Protein AF-A0A483A7S1-F1 (afdb_monomer)

Secondary structure (DSSP, 8-state):
-GGGT--HHHHHHHTT--HHHHHHHHHHHEETTEE-HHHHHHHHHHHHHHHHHHHHTT-

Sequence (59 aa):
MKKQGYSQTFIANSMGRSNSTISRELSRNTGNRGYCHKQANNLACERHQQNKLTAEIKH

Radius of gyration: 14.42 Å; Cα contacts (8 Å, |Δi|>4): 33; chains: 1; bounding box: 26×28×39 Å

pLDDT: mean 81.06, std 11.99, range [45.19, 93.5]

Structure (mmCIF, N/CA/C/O backbone):
data_AF-A0A483A7S1-F1
#
_entry.id   AF-A0A483A7S1-F1
#
loop_
_atom_site.group_PDB
_atom_site.id
_atom_site.type_symbol
_atom_site.label_atom_id
_atom_site.label_alt_id
_atom_site.label_comp_id
_atom_site.label_asym_id
_atom_site.label_entity_id
_atom_site.label_seq_id
_atom_site.pdbx_PDB_ins_code
_atom_site.Cartn_x
_atom_site.Cartn_y
_atom_site.Cartn_z
_atom_site.occupancy
_atom_site.B_iso_or_equiv
_atom_site.auth_seq_id
_atom_site.auth_comp_id
_atom_site.auth_asym_id
_atom_site.auth_atom_id
_atom_site.pdbx_PDB_model_num
ATOM 1 N N . MET A 1 1 ? -2.114 7.982 5.108 1.00 58.19 1 MET A N 1
ATOM 2 C CA . MET A 1 1 ? -2.734 7.105 6.128 1.00 58.19 1 MET A CA 1
ATOM 3 C C . MET A 1 1 ? -2.403 7.504 7.559 1.00 58.19 1 MET A C 1
ATOM 5 O O . MET A 1 1 ? -3.329 7.882 8.256 1.00 58.19 1 MET A O 1
ATOM 9 N N . LYS A 1 2 ? -1.132 7.515 8.000 1.00 54.09 2 LYS A N 1
ATOM 10 C CA . LYS A 1 2 ? -0.807 7.814 9.415 1.00 54.09 2 LYS A CA 1
ATOM 11 C C . LYS A 1 2 ? -1.306 9.178 9.926 1.00 54.09 2 LYS A C 1
ATOM 13 O O . LYS A 1 2 ? -1.643 9.286 11.092 1.00 54.09 2 LYS A O 1
ATOM 18 N N . LYS A 1 3 ? -1.429 10.188 9.054 1.00 61.28 3 LYS A N 1
ATOM 19 C CA . LYS A 1 3 ? -1.885 11.539 9.434 1.00 61.28 3 LYS A CA 1
ATOM 20 C C . LYS A 1 3 ? -3.369 11.621 9.838 1.00 61.28 3 LYS A C 1
ATOM 22 O O . LYS A 1 3 ? -3.730 12.536 10.556 1.00 61.28 3 LYS A O 1
ATOM 27 N N . GLN A 1 4 ? -4.209 10.685 9.384 1.00 69.06 4 GLN A N 1
ATOM 28 C CA . GLN A 1 4 ? -5.643 10.636 9.719 1.00 69.06 4 GLN A CA 1
ATOM 29 C C . GLN A 1 4 ? -5.973 9.602 10.813 1.00 69.06 4 GLN A C 1
ATOM 31 O O . GLN A 1 4 ? -7.127 9.470 11.189 1.00 69.06 4 GLN A O 1
ATOM 36 N N . GLY A 1 5 ? -4.988 8.846 11.316 1.00 74.62 5 GLY A N 1
ATOM 37 C CA . GLY A 1 5 ? -5.185 7.903 12.429 1.00 74.62 5 GLY A CA 1
ATOM 38 C C . GLY A 1 5 ? -5.954 6.613 12.108 1.00 74.62 5 GLY A C 1
ATOM 39 O O . GLY A 1 5 ? -6.077 5.757 12.977 1.00 74.62 5 GLY A O 1
ATOM 40 N N . TYR A 1 6 ? -6.438 6.417 10.879 1.00 82.62 6 TYR A N 1
ATOM 41 C CA . TYR A 1 6 ? -7.178 5.204 10.524 1.00 82.62 6 TYR A CA 1
ATOM 42 C C . TYR A 1 6 ? -6.292 3.954 10.493 1.00 82.62 6 TYR A C 1
ATOM 44 O O . TYR A 1 6 ? -5.231 3.929 9.856 1.00 82.62 6 TYR A O 1
ATOM 52 N N . SER A 1 7 ? -6.765 2.889 11.143 1.00 86.75 7 SER A N 1
ATOM 53 C CA . SER A 1 7 ? -6.134 1.573 11.077 1.00 86.75 7 SER A CA 1
ATOM 54 C C . SER A 1 7 ? -6.364 0.924 9.708 1.00 86.75 7 SER A C 1
ATOM 56 O O . SER A 1 7 ? -7.364 1.174 9.032 1.00 86.75 7 SER A O 1
ATOM 58 N N . GLN A 1 8 ? -5.439 0.054 9.293 1.00 86.25 8 GLN A N 1
ATOM 59 C CA . GLN A 1 8 ? -5.592 -0.723 8.054 1.00 86.25 8 GLN A CA 1
ATOM 60 C C . GLN A 1 8 ? -6.853 -1.595 8.093 1.00 86.25 8 GLN A C 1
ATOM 62 O O . GLN A 1 8 ? -7.553 -1.692 7.092 1.00 86.25 8 GLN A O 1
ATOM 67 N N . THR A 1 9 ? -7.185 -2.156 9.260 1.00 89.25 9 THR A N 1
ATOM 68 C CA . THR A 1 9 ? -8.405 -2.944 9.481 1.00 89.25 9 THR A CA 1
ATOM 69 C C . THR A 1 9 ? -9.668 -2.123 9.235 1.00 89.25 9 THR A C 1
ATOM 71 O O . THR A 1 9 ? -10.577 -2.594 8.559 1.00 89.25 9 THR A O 1
ATOM 74 N N . PHE A 1 10 ? -9.715 -0.885 9.734 1.00 89.75 10 PHE A N 1
ATOM 75 C CA . PHE A 1 10 ? -10.856 0.004 9.520 1.00 89.75 10 PHE A CA 1
ATOM 76 C C . PHE A 1 10 ? -11.064 0.301 8.031 1.00 89.75 10 PHE A C 1
ATOM 78 O O . PHE A 1 10 ? -12.175 0.180 7.527 1.00 89.75 10 PHE A O 1
ATOM 85 N N . ILE A 1 11 ? -9.981 0.616 7.318 1.00 87.12 11 ILE A N 1
ATOM 86 C CA . ILE A 1 11 ? -10.004 0.890 5.874 1.00 87.12 11 ILE A CA 1
ATOM 87 C C . ILE A 1 11 ? -10.396 -0.356 5.069 1.00 87.12 11 ILE A C 1
ATOM 89 O O . ILE A 1 11 ? -11.134 -0.268 4.092 1.00 87.12 11 ILE A O 1
ATOM 93 N N . ALA A 1 12 ? -9.910 -1.529 5.471 1.00 91.75 12 ALA A N 1
ATOM 94 C CA . ALA A 1 12 ? -10.254 -2.789 4.826 1.00 91.75 12 ALA A CA 1
ATOM 95 C C . ALA A 1 12 ? -11.760 -3.071 4.953 1.00 91.75 12 ALA A C 1
ATOM 97 O O . ALA A 1 12 ? -12.428 -3.302 3.946 1.00 91.75 12 ALA A O 1
ATOM 98 N N . ASN A 1 13 ? -12.300 -2.953 6.169 1.00 92.69 13 ASN A N 1
ATOM 99 C CA . ASN A 1 13 ? -13.718 -3.165 6.443 1.00 92.69 13 ASN A CA 1
ATOM 100 C C . ASN A 1 13 ? -14.602 -2.140 5.721 1.00 92.69 13 ASN A C 1
ATOM 102 O O . ASN A 1 13 ? -15.601 -2.527 5.122 1.00 92.69 13 ASN A O 1
ATOM 106 N N . SER A 1 14 ? -14.225 -0.855 5.721 1.00 92.44 14 SER A N 1
ATOM 107 C CA . SER A 1 14 ? -15.017 0.191 5.060 1.00 92.44 14 SER A CA 1
ATOM 108 C C . SER A 1 14 ? -15.083 0.023 3.540 1.00 92.44 14 SER A C 1
ATOM 110 O O . SER A 1 14 ? -16.081 0.392 2.929 1.00 92.44 14 SER A O 1
ATOM 112 N N . MET A 1 15 ? -14.052 -0.565 2.928 1.00 90.00 15 MET A N 1
ATOM 113 C CA . MET A 1 15 ? -14.007 -0.843 1.488 1.00 90.00 15 MET A CA 1
ATOM 114 C C . MET A 1 15 ? -14.455 -2.266 1.117 1.00 90.00 15 MET A C 1
ATOM 116 O O . MET A 1 15 ? -14.384 -2.632 -0.058 1.00 90.00 15 MET A O 1
ATOM 120 N N . GLY A 1 16 ? -14.855 -3.098 2.087 1.00 93.25 16 GLY A N 1
ATOM 121 C CA . GLY A 1 16 ? -15.200 -4.506 1.846 1.00 93.25 16 GLY A CA 1
ATOM 122 C C . GLY A 1 16 ? -14.030 -5.334 1.297 1.00 93.25 16 GLY A C 1
ATOM 123 O O . GLY A 1 16 ? -14.219 -6.243 0.488 1.00 93.25 16 GLY A O 1
ATOM 124 N N . ARG A 1 17 ? -12.794 -4.993 1.676 1.00 92.69 17 ARG A N 1
ATOM 125 C CA . ARG A 1 17 ? -11.567 -5.681 1.249 1.00 92.69 17 ARG A CA 1
ATOM 126 C C . ARG A 1 17 ? -10.926 -6.414 2.418 1.00 92.69 17 ARG A C 1
ATOM 128 O O . ARG A 1 17 ? -11.134 -6.086 3.578 1.00 92.69 17 ARG A O 1
ATOM 135 N N . SER A 1 18 ? -10.093 -7.404 2.110 1.00 93.50 18 SER A N 1
ATOM 136 C CA . SER A 1 18 ? -9.301 -8.080 3.135 1.00 93.50 18 SER A CA 1
ATOM 137 C C . SER A 1 18 ? -8.143 -7.195 3.609 1.00 93.50 18 SER A C 1
ATOM 139 O O . SER A 1 18 ? -7.546 -6.437 2.840 1.00 93.50 18 SER A O 1
ATOM 141 N N . ASN A 1 19 ? -7.774 -7.329 4.882 1.00 91.31 19 ASN A N 1
ATOM 142 C CA . ASN A 1 19 ? -6.662 -6.576 5.472 1.00 91.31 19 ASN A CA 1
ATOM 143 C C . ASN A 1 19 ? -5.329 -6.870 4.752 1.00 91.31 19 ASN A C 1
ATOM 145 O O . ASN A 1 19 ? -4.537 -5.973 4.469 1.00 91.31 19 ASN A O 1
ATOM 149 N N . SER A 1 20 ? -5.129 -8.127 4.340 1.00 91.69 20 SER A N 1
ATOM 150 C CA . SER A 1 20 ? -3.952 -8.532 3.568 1.00 91.69 20 SER A CA 1
ATOM 151 C C . SER A 1 20 ? -3.875 -7.859 2.195 1.00 91.69 20 SER A C 1
ATOM 153 O O . SER A 1 20 ? -2.772 -7.679 1.684 1.00 91.69 20 SER A O 1
ATOM 155 N N . THR A 1 21 ? -5.003 -7.478 1.587 1.00 92.00 21 THR A N 1
ATOM 156 C CA . THR A 1 21 ? -5.012 -6.689 0.346 1.00 92.00 21 THR A CA 1
ATOM 157 C C . THR A 1 21 ? -4.491 -5.282 0.605 1.00 92.00 21 THR A C 1
ATOM 159 O O . THR A 1 21 ? -3.571 -4.858 -0.085 1.00 92.00 21 THR A O 1
ATOM 162 N N . ILE A 1 22 ? -4.980 -4.600 1.646 1.00 89.62 22 ILE A N 1
ATOM 163 C CA . ILE A 1 22 ? -4.521 -3.246 2.004 1.00 89.62 22 ILE A CA 1
ATOM 164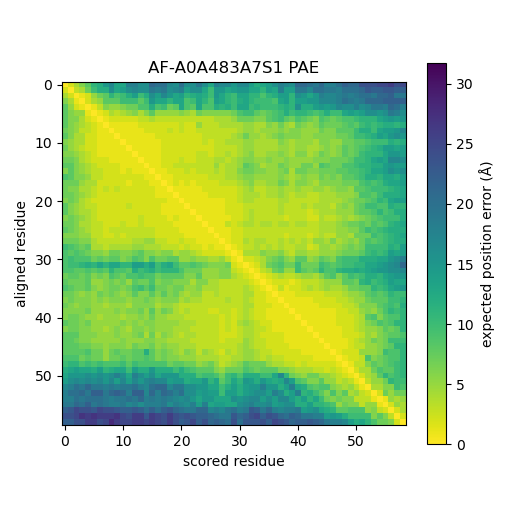 C C . ILE A 1 22 ? -3.033 -3.237 2.358 1.00 89.62 22 ILE A C 1
ATOM 166 O O . ILE A 1 22 ? -2.287 -2.392 1.872 1.00 89.62 22 ILE A O 1
ATOM 170 N N . SER A 1 23 ? -2.579 -4.211 3.147 1.00 89.88 23 SER A N 1
ATOM 171 C CA . SER A 1 23 ? -1.168 -4.339 3.517 1.00 89.88 23 SER A CA 1
ATOM 172 C C . SER A 1 23 ? -0.264 -4.528 2.292 1.00 89.88 23 SER A C 1
ATOM 174 O O . SER A 1 23 ? 0.745 -3.833 2.144 1.00 89.88 23 SER A O 1
ATOM 176 N N . ARG A 1 24 ? -0.660 -5.413 1.367 1.00 90.31 24 ARG A N 1
ATOM 177 C CA . ARG A 1 24 ? 0.062 -5.640 0.109 1.00 90.31 24 ARG A CA 1
ATOM 178 C C . ARG A 1 24 ? 0.072 -4.394 -0.778 1.00 90.31 24 ARG A C 1
ATOM 180 O O . ARG A 1 24 ? 1.118 -4.065 -1.328 1.00 90.31 24 ARG A O 1
ATOM 187 N N 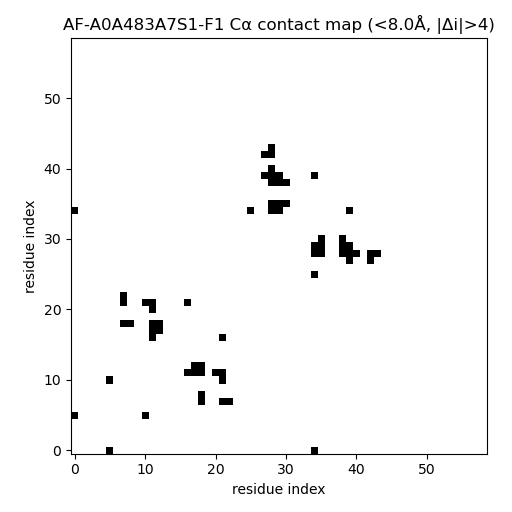. GLU A 1 25 ? -1.058 -3.702 -0.901 1.00 88.44 25 GLU A N 1
ATOM 188 C CA . GLU A 1 25 ? -1.192 -2.449 -1.657 1.00 88.44 25 GLU A CA 1
ATOM 189 C C . GLU A 1 25 ? -0.252 -1.371 -1.103 1.00 88.44 25 GLU A C 1
ATOM 191 O O . GLU A 1 25 ? 0.490 -0.734 -1.848 1.00 88.44 25 GLU A O 1
ATOM 196 N N . LEU A 1 26 ? -0.222 -1.212 0.223 1.00 86.31 26 LEU A N 1
ATOM 197 C CA . LEU A 1 26 ? 0.647 -0.253 0.893 1.00 86.31 26 LEU A CA 1
ATOM 198 C C . LEU A 1 26 ? 2.116 -0.604 0.698 1.00 86.31 26 LEU A C 1
ATOM 200 O O . LEU A 1 26 ? 2.871 0.258 0.267 1.00 86.31 26 LEU A O 1
ATOM 204 N N . SER A 1 27 ? 2.524 -1.847 0.945 1.00 87.12 27 SER A N 1
ATOM 205 C CA . SER A 1 27 ? 3.909 -2.287 0.718 1.00 87.12 27 SER A CA 1
ATOM 206 C C . SER A 1 27 ? 4.382 -1.988 -0.707 1.00 87.12 27 SER A C 1
ATOM 208 O O . SER A 1 27 ? 5.507 -1.544 -0.908 1.00 87.12 27 SER A O 1
ATOM 210 N N . ARG A 1 28 ? 3.500 -2.180 -1.687 1.00 84.81 28 ARG A N 1
ATOM 211 C CA . ARG A 1 28 ? 3.779 -1.994 -3.111 1.00 84.81 28 ARG A CA 1
ATOM 212 C C . ARG A 1 28 ? 3.823 -0.549 -3.585 1.00 84.81 28 ARG A C 1
ATOM 214 O O . ARG A 1 28 ? 4.408 -0.293 -4.634 1.00 84.81 28 ARG A O 1
ATOM 221 N N . ASN A 1 29 ? 3.142 0.349 -2.884 1.00 84.44 29 ASN A N 1
ATOM 222 C CA . ASN A 1 29 ? 2.916 1.731 -3.313 1.00 84.44 29 ASN A CA 1
ATOM 223 C C . ASN A 1 29 ? 3.554 2.761 -2.361 1.00 84.44 29 ASN A C 1
ATOM 225 O O . ASN A 1 29 ? 3.430 3.967 -2.570 1.00 84.44 29 ASN A O 1
ATOM 229 N N . THR A 1 30 ? 4.221 2.297 -1.303 1.00 82.25 30 THR A N 1
ATOM 230 C CA . THR A 1 30 ? 4.921 3.124 -0.314 1.00 82.25 30 THR A CA 1
ATOM 231 C C . THR A 1 30 ? 6.415 3.103 -0.620 1.00 82.25 30 THR A C 1
ATOM 233 O O . THR A 1 30 ? 7.006 2.032 -0.709 1.00 82.25 30 THR A O 1
ATOM 236 N N . GLY A 1 31 ? 7.037 4.275 -0.758 1.00 74.62 31 GLY A N 1
ATOM 237 C CA . GLY A 1 31 ? 8.496 4.400 -0.835 1.00 74.62 31 GLY A CA 1
ATOM 238 C C . GLY A 1 31 ? 9.128 4.765 0.512 1.00 74.62 31 GLY A C 1
ATOM 239 O O . GLY A 1 31 ? 8.449 4.861 1.534 1.00 74.62 31 GLY A O 1
ATOM 240 N N . ASN A 1 32 ? 10.430 5.070 0.516 1.00 74.12 32 ASN A N 1
ATOM 241 C CA . ASN A 1 32 ? 11.198 5.391 1.737 1.00 74.12 32 ASN A CA 1
ATOM 242 C C . ASN A 1 32 ? 10.675 6.602 2.535 1.00 74.12 32 ASN A C 1
ATOM 244 O O . ASN A 1 32 ? 11.035 6.781 3.694 1.00 74.12 32 ASN A O 1
ATOM 248 N N . ARG A 1 33 ? 9.822 7.442 1.935 1.00 78.94 33 ARG A N 1
ATOM 249 C CA . ARG A 1 33 ? 9.196 8.613 2.578 1.00 78.94 33 ARG A CA 1
ATOM 250 C C . ARG A 1 33 ? 7.727 8.388 2.951 1.00 78.94 33 ARG A C 1
ATOM 252 O O . ARG A 1 33 ? 7.020 9.336 3.286 1.00 78.94 33 ARG A O 1
ATOM 259 N N . GLY A 1 34 ? 7.262 7.143 2.904 1.00 78.50 34 GLY A N 1
ATOM 260 C CA . GLY A 1 34 ? 5.869 6.796 3.138 1.00 78.50 34 GLY A CA 1
ATOM 261 C C . GLY A 1 34 ? 5.026 6.844 1.863 1.00 78.50 34 GLY A C 1
ATOM 262 O O . GLY A 1 34 ? 5.524 6.756 0.744 1.00 78.50 34 GLY A O 1
ATOM 263 N N . TYR A 1 35 ? 3.711 6.924 2.053 1.00 82.06 35 TYR A N 1
ATOM 264 C CA . TYR A 1 35 ? 2.745 6.875 0.960 1.00 82.06 35 TYR A CA 1
ATOM 265 C C . TYR A 1 35 ? 2.607 8.246 0.287 1.00 82.06 35 TYR A C 1
ATOM 267 O O . TYR A 1 35 ? 2.175 9.207 0.928 1.00 82.06 35 TYR A O 1
ATOM 275 N N . CYS A 1 36 ? 2.909 8.318 -1.010 1.00 83.50 36 CYS A N 1
ATOM 276 C CA . CYS A 1 36 ? 2.685 9.489 -1.855 1.00 83.50 36 CYS A CA 1
ATOM 277 C C . CYS A 1 36 ? 1.942 9.067 -3.128 1.00 83.50 36 CYS A C 1
ATOM 279 O O . CYS A 1 36 ? 2.391 8.171 -3.837 1.00 83.50 36 CYS A O 1
ATOM 281 N N . HIS A 1 37 ? 0.822 9.724 -3.440 1.00 85.12 37 HIS A N 1
ATOM 282 C CA . HIS A 1 37 ? -0.062 9.309 -4.536 1.00 85.12 37 HIS A CA 1
ATOM 283 C C . HIS A 1 37 ? 0.633 9.296 -5.912 1.00 85.12 37 HIS A C 1
ATOM 285 O O . HIS A 1 37 ? 0.411 8.377 -6.693 1.00 85.12 37 HIS A O 1
ATOM 291 N N . LYS A 1 38 ? 1.522 10.262 -6.198 1.00 87.69 38 LYS A N 1
ATOM 292 C CA . LYS A 1 38 ? 2.295 10.290 -7.455 1.00 87.69 38 LYS A CA 1
ATOM 293 C C . LYS A 1 38 ? 3.247 9.097 -7.563 1.00 87.69 38 LYS A C 1
ATOM 295 O O . LYS A 1 38 ? 3.329 8.470 -8.609 1.00 87.69 38 LYS A O 1
ATOM 300 N N . GLN A 1 39 ? 3.928 8.760 -6.467 1.00 86.94 39 GLN A N 1
ATOM 301 C CA . GLN A 1 39 ? 4.833 7.611 -6.419 1.00 86.94 39 GLN A CA 1
ATOM 302 C C . GLN A 1 39 ? 4.067 6.295 -6.578 1.00 86.94 39 GLN A C 1
ATOM 304 O O . GLN A 1 39 ? 4.468 5.455 -7.374 1.00 86.94 39 GLN A O 1
ATOM 309 N N . ALA A 1 40 ? 2.947 6.145 -5.869 1.00 87.88 40 ALA A N 1
ATOM 310 C CA . ALA A 1 40 ? 2.069 4.986 -5.990 1.00 87.88 40 ALA A CA 1
ATOM 311 C C . ALA A 1 40 ? 1.605 4.772 -7.439 1.00 87.88 40 ALA A C 1
ATOM 313 O O . ALA A 1 40 ? 1.668 3.655 -7.948 1.00 87.88 40 ALA A O 1
ATOM 314 N N . ASN A 1 41 ? 1.188 5.851 -8.110 1.00 89.94 41 ASN A N 1
ATOM 315 C CA . ASN A 1 41 ? 0.770 5.801 -9.506 1.00 89.94 41 ASN A CA 1
ATOM 316 C C . ASN A 1 41 ? 1.915 5.364 -10.429 1.00 89.94 41 ASN A C 1
ATOM 318 O O . ASN A 1 41 ? 1.735 4.452 -11.228 1.00 89.94 41 ASN A O 1
ATOM 322 N N . ASN A 1 42 ? 3.100 5.961 -10.282 1.00 89.19 42 ASN A N 1
ATOM 323 C CA . ASN A 1 42 ? 4.257 5.604 -11.104 1.00 89.19 42 ASN A CA 1
ATOM 324 C C . ASN A 1 42 ? 4.647 4.130 -10.918 1.00 89.19 42 ASN A C 1
ATOM 326 O O . ASN A 1 42 ? 4.787 3.417 -11.905 1.00 89.19 42 ASN A O 1
ATOM 330 N N . LEU A 1 43 ? 4.703 3.642 -9.673 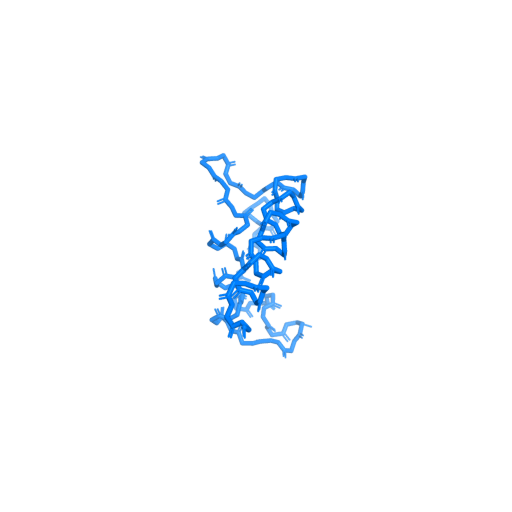1.00 88.44 43 LEU A N 1
ATOM 331 C CA . LEU A 1 43 ? 4.989 2.232 -9.370 1.00 88.44 43 LEU A CA 1
ATOM 332 C C . LEU A 1 43 ? 3.940 1.282 -9.967 1.00 88.44 43 LEU A C 1
ATOM 334 O O . LEU A 1 43 ? 4.266 0.182 -10.415 1.00 88.44 43 LEU A O 1
ATOM 338 N N . ALA A 1 44 ? 2.667 1.680 -9.978 1.00 87.69 44 ALA A N 1
ATOM 339 C CA . ALA A 1 44 ? 1.613 0.903 -10.6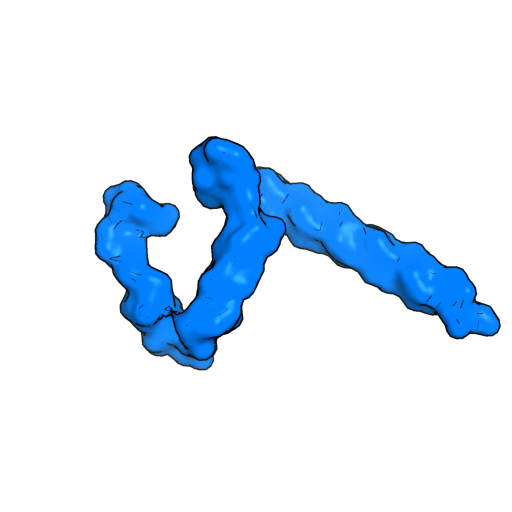20 1.00 87.69 44 ALA A CA 1
ATOM 340 C C . ALA A 1 44 ? 1.775 0.868 -12.150 1.00 87.69 44 ALA A C 1
ATOM 342 O O . ALA A 1 44 ? 1.652 -0.207 -12.743 1.00 87.69 44 ALA A O 1
ATOM 343 N N . CYS A 1 45 ? 2.096 2.005 -12.775 1.00 89.25 45 CYS A N 1
ATOM 344 C CA . CYS A 1 45 ? 2.376 2.094 -14.208 1.00 89.25 45 CYS A CA 1
ATOM 345 C C . CYS A 1 45 ? 3.600 1.256 -14.608 1.00 89.25 45 CYS A C 1
ATOM 347 O O . CYS A 1 45 ? 3.508 0.477 -15.556 1.00 89.25 45 CYS A O 1
ATOM 349 N N . GLU A 1 46 ? 4.701 1.351 -13.860 1.00 88.19 46 GLU A N 1
ATOM 350 C CA . GLU A 1 46 ? 5.921 0.562 -14.080 1.00 88.19 46 GLU A CA 1
ATOM 351 C C . GLU A 1 46 ? 5.630 -0.942 -14.018 1.00 88.19 46 GLU A C 1
ATOM 353 O O . GLU A 1 46 ? 5.984 -1.682 -14.935 1.00 88.19 46 GLU A O 1
ATOM 358 N N . ARG A 1 47 ? 4.898 -1.411 -12.995 1.00 86.00 47 ARG A N 1
ATOM 359 C CA . ARG A 1 47 ? 4.481 -2.824 -12.913 1.00 86.00 47 ARG A CA 1
ATOM 360 C C . ARG A 1 47 ? 3.621 -3.249 -14.095 1.00 86.00 47 ARG A C 1
ATOM 362 O O . ARG A 1 47 ? 3.764 -4.361 -14.592 1.00 86.00 47 ARG A O 1
ATOM 369 N N . HIS A 1 48 ? 2.702 -2.391 -14.530 1.00 85.31 48 HIS A N 1
ATOM 370 C CA . HIS A 1 48 ? 1.849 -2.703 -15.669 1.00 85.31 48 HIS A CA 1
ATOM 371 C C . HIS A 1 48 ? 2.668 -2.844 -16.960 1.00 85.31 48 HIS A C 1
ATOM 373 O O . HIS A 1 48 ? 2.414 -3.758 -17.741 1.00 85.31 48 HIS A O 1
ATOM 379 N N . GLN A 1 49 ? 3.682 -1.998 -17.155 1.00 84.50 49 GLN A N 1
ATOM 380 C CA . GLN A 1 49 ? 4.617 -2.102 -18.278 1.00 84.50 49 GLN A CA 1
ATOM 381 C C . GLN A 1 49 ? 5.482 -3.368 -18.193 1.00 84.50 49 GLN A C 1
ATOM 383 O O . GLN A 1 49 ? 5.599 -4.086 -19.184 1.00 84.50 49 GLN A O 1
ATOM 388 N N . GLN A 1 50 ? 6.021 -3.699 -17.015 1.00 79.62 50 GLN A N 1
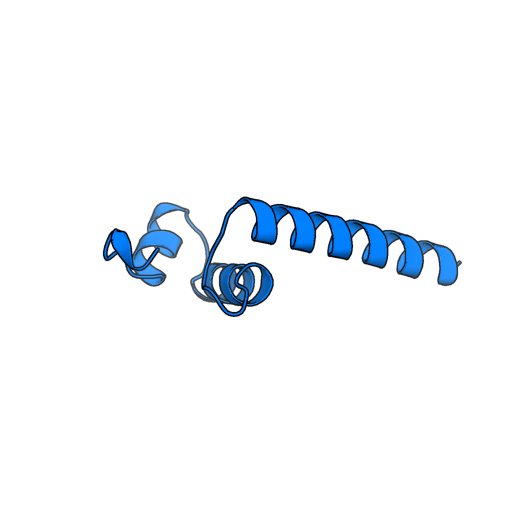ATOM 389 C CA . GLN A 1 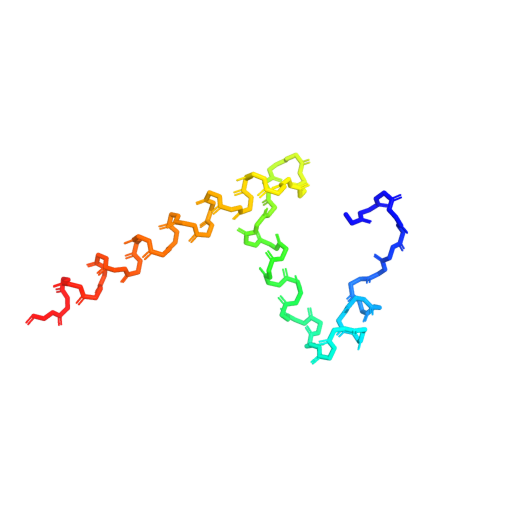50 ? 6.802 -4.928 -16.824 1.00 79.62 50 GLN A CA 1
ATOM 390 C C . GLN A 1 50 ? 5.978 -6.190 -17.097 1.00 79.62 50 GLN A C 1
ATOM 392 O O . GLN A 1 50 ? 6.451 -7.100 -17.773 1.00 79.62 50 GLN A O 1
ATOM 397 N N . ASN A 1 51 ? 4.724 -6.227 -16.640 1.00 74.94 51 ASN A N 1
ATOM 398 C CA . ASN A 1 51 ? 3.843 -7.368 -16.880 1.00 74.94 51 ASN A CA 1
ATOM 399 C C . ASN A 1 51 ? 3.541 -7.571 -18.375 1.00 74.94 51 ASN A C 1
ATOM 401 O O . ASN A 1 51 ? 3.455 -8.715 -18.820 1.00 74.94 51 ASN A O 1
ATOM 405 N N . LYS A 1 52 ? 3.415 -6.487 -19.157 1.00 70.12 52 LYS A N 1
ATOM 406 C CA . LYS A 1 52 ? 3.260 -6.577 -20.620 1.00 70.12 52 LYS A CA 1
ATOM 407 C C . LYS A 1 52 ? 4.489 -7.206 -21.270 1.00 70.12 52 LYS A C 1
ATOM 409 O O . LYS A 1 52 ? 4.348 -8.178 -22.001 1.00 70.12 52 LYS A O 1
ATOM 414 N N . LEU A 1 53 ? 5.683 -6.739 -20.905 1.00 63.75 53 LEU A N 1
ATOM 415 C CA . LEU A 1 53 ? 6.939 -7.274 -21.434 1.00 63.75 53 LEU A CA 1
ATOM 416 C C . LEU A 1 53 ? 7.097 -8.777 -21.140 1.00 63.75 53 LEU A C 1
ATOM 418 O O . LE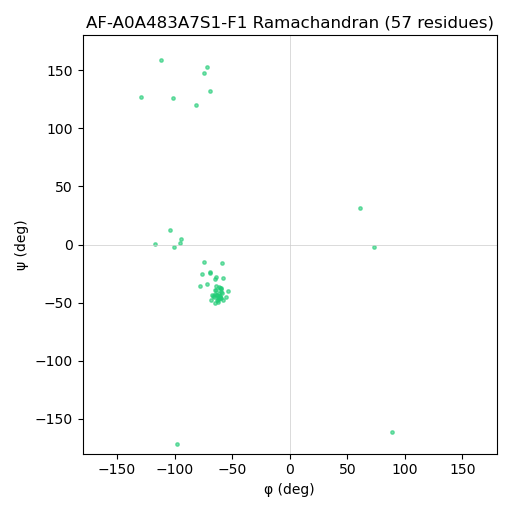U A 1 53 ? 7.485 -9.554 -22.007 1.00 63.75 53 LEU A O 1
ATOM 422 N N . THR A 1 54 ? 6.741 -9.219 -19.930 1.00 63.38 54 THR A N 1
ATOM 423 C CA . THR A 1 54 ? 6.804 -10.647 -19.572 1.00 63.38 54 THR A CA 1
ATOM 424 C C . THR A 1 54 ? 5.773 -11.518 -20.289 1.00 63.38 54 THR A C 1
ATOM 426 O O . THR A 1 54 ? 5.992 -12.721 -20.409 1.00 63.38 54 THR A O 1
ATOM 429 N N . ALA A 1 55 ? 4.654 -10.944 -20.739 1.00 62.03 55 ALA A N 1
ATOM 430 C CA . ALA A 1 55 ? 3.651 -11.660 -21.524 1.00 62.03 55 ALA A CA 1
ATOM 431 C C . ALA A 1 55 ? 4.098 -11.815 -22.986 1.00 62.03 55 ALA A C 1
ATOM 433 O O . ALA A 1 55 ? 3.873 -12.864 -23.580 1.00 62.03 55 ALA A O 1
ATOM 434 N N . GLU A 1 56 ? 4.782 -10.807 -23.532 1.00 58.78 56 GLU A N 1
ATOM 435 C CA . GLU A 1 56 ? 5.304 -10.802 -24.905 1.00 58.78 56 GLU A CA 1
ATOM 436 C C . GLU A 1 56 ? 6.501 -11.749 -25.097 1.00 58.78 56 GLU A C 1
ATOM 438 O O . GLU A 1 56 ? 6.614 -12.382 -26.137 1.00 58.78 56 GLU A O 1
ATOM 443 N N . ILE A 1 57 ? 7.362 -11.915 -24.085 1.00 59.59 57 ILE A N 1
ATOM 444 C CA . ILE A 1 57 ? 8.523 -12.832 -24.137 1.00 59.59 57 ILE A CA 1
ATOM 445 C C . ILE A 1 57 ? 8.111 -14.317 -24.009 1.00 59.59 57 ILE A C 1
ATOM 447 O O . ILE A 1 57 ? 8.907 -15.213 -24.278 1.00 59.59 57 ILE A O 1
ATOM 451 N N . LYS A 1 58 ? 6.879 -14.602 -23.568 1.00 53.59 58 LYS A N 1
ATOM 452 C CA . LYS A 1 58 ? 6.386 -15.964 -23.289 1.00 53.59 58 LYS A CA 1
ATOM 453 C C . LYS A 1 58 ? 5.630 -16.625 -24.451 1.00 53.59 58 LYS A C 1
ATOM 455 O O . LYS A 1 58 ? 5.091 -17.713 -24.245 1.00 53.59 58 LYS A O 1
ATOM 460 N N . HIS A 1 59 ? 5.573 -15.976 -25.611 1.00 45.19 59 HIS A N 1
ATOM 461 C CA . HIS A 1 59 ? 4.954 -16.474 -26.842 1.00 45.19 59 HIS A CA 1
ATOM 462 C C . HIS A 1 59 ? 6.005 -16.994 -27.822 1.00 45.19 59 HIS A C 1
ATOM 464 O O . HIS A 1 59 ? 5.680 -17.979 -28.522 1.00 45.19 59 HIS A O 1
#

Solvent-accessible surface area (backbone atoms only — not comparable to full-atom values): 3541 Å² total; per-residue (Å²): 102,80,90,75,70,64,50,67,60,58,56,13,60,77,6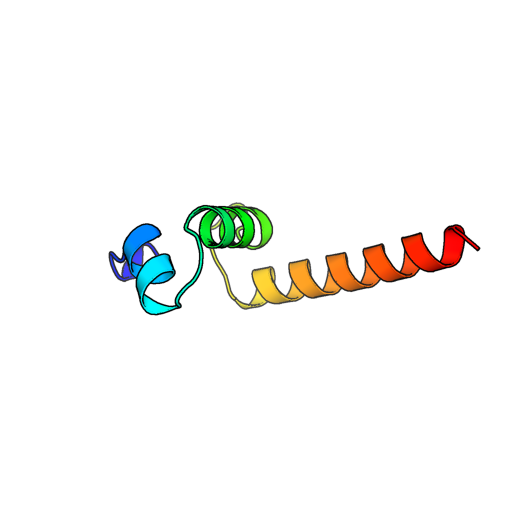8,77,45,55,49,70,55,54,53,51,51,46,66,67,32,38,54,100,88,44,80,42,72,70,57,26,50,49,48,52,51,52,50,54,53,51,54,51,54,60,56,65,76,72,114

Mean predicted aligned error: 7.38 Å

Foldseek 3Di:
DVVVPDDLVNVCVVVVHDSVVSVVLQVQQADPVGHDPVSSVVSVVVVVVVVVVVVVVVD

Nearest PDB structures (foldseek):
  4wu4-assembly1_A  TM=5.749E-01  e=4.782E+00  unclassified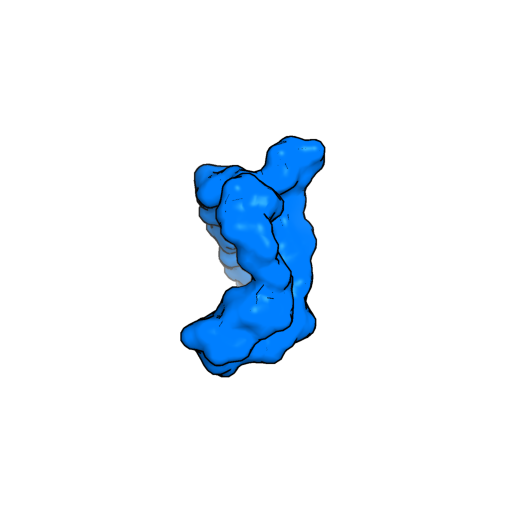
  1fse-assembly2_C  TM=5.706E-01  e=5.118E+00  Bacillus subtilis